Protein AF-A0A8J3RIB9-F1 (afdb_monomer_lite)

Secondary structure (DSSP, 8-state):
---SSS-HHHHHHHHHHHHHHHHHHHHHHHHHHHHHTTBTTTB-SHHHHHHHHHHHHHHHHHHHHHHHHHHHHHHHHHHHHHHHHH--

Structure (mmCIF, N/CA/C/O backbone):
data_AF-A0A8J3RIB9-F1
#
_entry.id   AF-A0A8J3RIB9-F1
#
loop_
_atom_site.group_PDB
_atom_site.id
_atom_site.type_symbol
_atom_site.label_atom_id
_atom_site.label_alt_id
_atom_site.label_comp_id
_atom_site.label_asym_id
_atom_site.label_entity_id
_atom_site.label_seq_id
_atom_site.pdbx_PDB_ins_code
_atom_site.Cartn_x
_atom_site.Cartn_y
_atom_site.Cartn_z
_atom_site.occupancy
_atom_site.B_iso_or_equiv
_atom_site.auth_seq_id
_atom_site.auth_comp_id
_atom_site.auth_asym_id
_atom_site.auth_atom_id
_atom_site.pdbx_PDB_model_num
ATOM 1 N N . MET A 1 1 ? 16.994 16.899 -26.567 1.00 48.81 1 MET A N 1
ATOM 2 C CA . MET A 1 1 ? 16.015 16.014 -25.911 1.00 48.81 1 MET A CA 1
ATOM 3 C C . MET A 1 1 ? 15.744 14.885 -26.884 1.00 48.81 1 MET A C 1
ATOM 5 O O . MET A 1 1 ? 15.097 15.111 -27.899 1.00 48.81 1 MET A O 1
ATOM 9 N N . THR A 1 2 ? 16.392 13.742 -26.690 1.00 49.03 2 THR A N 1
ATOM 10 C CA . THR A 1 2 ? 16.334 12.641 -27.655 1.00 49.03 2 THR A CA 1
ATOM 11 C C . THR A 1 2 ? 15.128 11.775 -27.305 1.00 49.03 2 THR A C 1
ATOM 13 O O . THR A 1 2 ? 15.199 10.921 -26.432 1.00 49.03 2 THR A O 1
ATOM 16 N N . LEU A 1 3 ? 13.993 12.075 -27.939 1.00 56.03 3 LEU A N 1
ATOM 17 C CA . LEU A 1 3 ? 12.750 11.310 -27.854 1.00 56.03 3 LEU A CA 1
ATOM 18 C C . LEU A 1 3 ? 12.884 10.030 -28.688 1.00 56.03 3 LEU A C 1
ATOM 20 O O . LEU A 1 3 ? 12.458 9.978 -29.838 1.00 56.03 3 LEU A O 1
ATOM 24 N N . TYR A 1 4 ? 13.477 8.997 -28.104 1.00 53.00 4 TYR A N 1
ATOM 25 C CA . TYR A 1 4 ? 13.298 7.624 -28.564 1.00 53.00 4 TYR 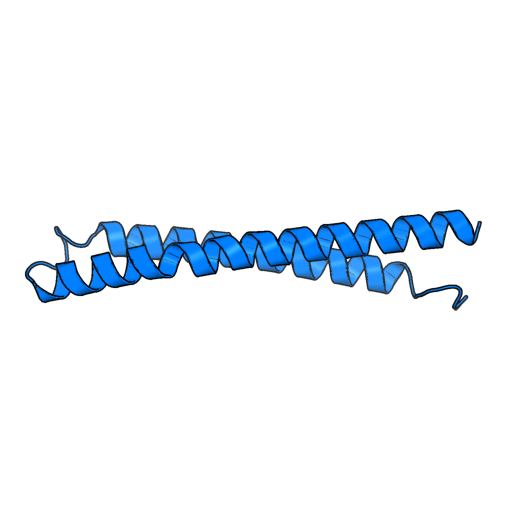A CA 1
ATOM 26 C C . TYR A 1 4 ? 12.537 6.890 -27.455 1.00 53.00 4 TYR A C 1
ATOM 28 O O . TYR A 1 4 ? 13.122 6.500 -26.457 1.00 53.00 4 TYR A O 1
ATOM 36 N N . GLY A 1 5 ? 11.209 6.789 -27.569 1.00 60.59 5 GLY A N 1
ATOM 37 C CA . GLY A 1 5 ? 10.365 6.020 -26.637 1.00 60.59 5 GLY A CA 1
ATOM 38 C C . GLY A 1 5 ? 9.872 6.733 -25.363 1.00 60.59 5 GLY A C 1
ATOM 39 O O . GLY A 1 5 ? 8.844 6.318 -24.839 1.00 60.59 5 GLY A O 1
ATOM 40 N N . GLY A 1 6 ? 10.515 7.812 -24.894 1.00 67.38 6 GLY A N 1
ATOM 41 C CA . GLY A 1 6 ? 10.061 8.624 -23.745 1.00 67.38 6 GLY A CA 1
ATOM 42 C C . GLY A 1 6 ? 11.175 9.478 -23.118 1.00 67.38 6 GLY A C 1
ATOM 43 O O . GLY A 1 6 ? 12.345 9.289 -23.442 1.00 67.38 6 GLY A O 1
ATOM 44 N N . ASP A 1 7 ? 10.838 10.423 -22.229 1.00 87.69 7 ASP A N 1
ATOM 45 C CA . ASP A 1 7 ? 11.833 11.097 -21.376 1.00 87.69 7 ASP A CA 1
ATOM 46 C C . ASP A 1 7 ? 12.141 10.215 -20.153 1.00 87.69 7 ASP A C 1
ATOM 48 O O . ASP A 1 7 ? 11.321 10.067 -19.244 1.00 87.69 7 ASP A O 1
ATOM 52 N N . LEU A 1 8 ? 13.340 9.620 -20.126 1.00 89.94 8 LEU A N 1
ATOM 53 C CA . LEU A 1 8 ? 13.768 8.707 -19.060 1.00 89.94 8 LEU A CA 1
ATOM 54 C C . LEU A 1 8 ? 13.778 9.366 -17.669 1.00 89.94 8 LEU A C 1
ATOM 56 O O . LEU A 1 8 ? 13.503 8.691 -16.676 1.00 89.94 8 LEU A O 1
ATOM 60 N N . ASN A 1 9 ? 14.067 10.669 -17.582 1.00 90.81 9 ASN A N 1
ATOM 61 C CA . ASN A 1 9 ? 14.055 11.391 -16.310 1.00 90.81 9 ASN A CA 1
ATOM 62 C C . ASN A 1 9 ? 12.622 11.602 -15.818 1.00 90.81 9 ASN A C 1
ATOM 64 O O . ASN A 1 9 ? 12.360 11.437 -14.625 1.00 90.81 9 ASN A O 1
ATOM 68 N N . GLU A 1 10 ? 11.693 11.937 -16.715 1.00 93.19 10 GLU A N 1
ATOM 69 C CA . GLU A 1 10 ? 10.271 12.035 -16.367 1.00 93.19 10 GLU A CA 1
ATOM 70 C C . GLU A 1 10 ? 9.718 10.671 -15.937 1.00 93.19 10 GLU A C 1
ATOM 72 O O . GLU A 1 10 ? 9.003 10.587 -14.940 1.00 93.19 10 GLU A O 1
ATOM 77 N N . MET A 1 11 ? 10.109 9.578 -16.601 1.00 95.00 11 MET A N 1
ATOM 78 C CA . MET A 1 11 ? 9.730 8.220 -16.190 1.00 95.00 11 MET A CA 1
ATOM 79 C C . MET A 1 11 ? 10.246 7.861 -14.794 1.00 95.00 11 MET A C 1
ATOM 81 O O . MET A 1 11 ? 9.490 7.330 -13.976 1.00 95.00 11 MET A O 1
ATOM 85 N N . ASP A 1 12 ? 11.495 8.207 -14.477 1.00 95.19 12 ASP A N 1
ATOM 86 C CA . ASP A 1 12 ? 12.040 8.015 -13.131 1.00 95.19 12 ASP A CA 1
ATOM 87 C C . ASP A 1 12 ? 11.272 8.833 -12.080 1.00 95.19 12 ASP A C 1
ATOM 89 O O . ASP A 1 12 ? 11.022 8.347 -10.972 1.00 95.19 12 ASP A O 1
ATOM 93 N N . GLN A 1 13 ? 10.870 10.065 -12.409 1.00 96.75 13 GLN A N 1
ATOM 94 C CA . GLN A 1 13 ? 10.041 10.893 -11.530 1.00 96.75 13 GLN A CA 1
ATOM 95 C C . GLN A 1 13 ? 8.645 10.292 -11.330 1.00 96.75 13 GLN A C 1
ATOM 97 O O . GLN A 1 13 ? 8.184 10.204 -10.190 1.00 96.75 13 GLN A O 1
ATOM 102 N N . MET A 1 14 ? 8.003 9.813 -12.398 1.00 97.06 14 MET A N 1
ATOM 103 C CA . MET A 1 14 ? 6.705 9.141 -12.320 1.00 97.06 14 MET A CA 1
ATOM 104 C C . MET A 1 14 ? 6.779 7.908 -11.415 1.00 97.06 14 MET A C 1
ATOM 106 O O . MET A 1 14 ? 6.016 7.810 -10.456 1.00 97.06 14 MET A O 1
ATOM 110 N N . ALA A 1 15 ? 7.739 7.005 -11.637 1.00 98.19 15 ALA A N 1
ATOM 111 C CA . ALA A 1 15 ? 7.894 5.814 -10.803 1.00 98.19 15 ALA A CA 1
ATOM 112 C C . ALA A 1 15 ? 8.094 6.160 -9.319 1.00 98.19 15 ALA A C 1
ATOM 114 O O . ALA A 1 15 ? 7.471 5.558 -8.443 1.00 98.19 15 ALA A O 1
ATOM 115 N N . LYS A 1 16 ? 8.935 7.161 -9.019 1.00 98.44 16 LYS A N 1
ATOM 116 C CA . LYS A 1 16 ? 9.120 7.654 -7.644 1.00 98.44 16 LYS A CA 1
ATOM 117 C C . LYS A 1 16 ? 7.805 8.145 -7.047 1.00 98.44 16 LYS A C 1
ATOM 119 O O . LYS A 1 16 ? 7.483 7.762 -5.927 1.00 98.44 16 LYS A O 1
ATOM 124 N N . GLN A 1 17 ? 7.032 8.931 -7.795 1.00 98.62 17 GLN A N 1
ATOM 125 C CA . GLN A 1 17 ? 5.772 9.481 -7.310 1.00 98.62 17 GLN A CA 1
ATOM 126 C C . GLN A 1 17 ? 4.753 8.386 -6.973 1.00 98.62 17 GLN A C 1
ATOM 128 O O . GLN A 1 17 ? 4.129 8.458 -5.915 1.00 98.62 17 GLN A O 1
ATOM 133 N N . PHE A 1 18 ? 4.611 7.365 -7.823 1.00 98.62 18 PHE A N 1
ATOM 134 C CA . PHE A 1 18 ? 3.736 6.218 -7.555 1.00 98.62 18 PHE A CA 1
ATOM 135 C C . PHE A 1 18 ? 4.181 5.433 -6.312 1.00 98.62 18 PHE A C 1
ATOM 137 O O . PHE A 1 18 ? 3.351 5.122 -5.456 1.00 98.62 18 PHE A O 1
ATOM 144 N N . GLY A 1 19 ? 5.488 5.195 -6.157 1.00 98.56 19 GLY A N 1
ATOM 145 C CA . GLY A 1 19 ? 6.049 4.559 -4.962 1.00 98.56 19 GLY A CA 1
ATOM 146 C C . GLY A 1 19 ? 5.765 5.349 -3.680 1.00 98.56 19 GLY A C 1
ATOM 147 O O . GLY A 1 19 ? 5.241 4.794 -2.717 1.00 98.56 19 GLY A O 1
ATOM 148 N N . THR A 1 20 ? 6.014 6.663 -3.685 1.00 98.62 20 THR A N 1
ATOM 149 C CA . THR A 1 20 ? 5.720 7.540 -2.539 1.00 98.62 20 THR A CA 1
ATOM 150 C C . THR A 1 20 ? 4.234 7.533 -2.174 1.00 98.62 20 THR A C 1
ATOM 152 O O . THR A 1 20 ? 3.897 7.464 -0.994 1.00 98.62 20 THR A O 1
ATOM 155 N N . GLN A 1 21 ? 3.327 7.570 -3.158 1.00 98.50 21 GLN A N 1
ATOM 156 C CA . GLN A 1 21 ? 1.892 7.520 -2.860 1.00 98.50 21 GLN A CA 1
ATOM 157 C C . GLN A 1 21 ? 1.460 6.154 -2.311 1.00 98.50 21 GLN A C 1
ATOM 159 O O . GLN A 1 21 ? 0.625 6.111 -1.410 1.00 98.50 21 GLN A O 1
ATOM 164 N N . SER A 1 22 ? 2.051 5.047 -2.776 1.00 98.56 22 SER A N 1
ATOM 165 C CA . SER A 1 22 ? 1.812 3.710 -2.204 1.00 98.56 22 SER A CA 1
ATOM 166 C C . SER A 1 22 ? 2.146 3.672 -0.704 1.00 98.56 22 SER A C 1
ATOM 168 O O . SER A 1 22 ? 1.328 3.246 0.117 1.00 98.56 22 SER A O 1
ATOM 170 N N . GLU A 1 23 ? 3.309 4.206 -0.319 1.00 98.38 23 GLU A N 1
ATOM 171 C CA . GLU A 1 23 ? 3.732 4.296 1.083 1.00 98.38 23 GLU A CA 1
ATOM 172 C C . GLU A 1 23 ? 2.828 5.213 1.914 1.00 98.38 23 GLU A C 1
ATOM 174 O O . GLU A 1 23 ? 2.464 4.871 3.043 1.00 98.38 23 GLU A O 1
ATOM 179 N N . GLN A 1 24 ? 2.418 6.351 1.350 1.00 98.25 24 GLN A N 1
ATOM 180 C CA . GLN A 1 24 ? 1.514 7.284 2.015 1.00 98.25 24 GLN A CA 1
ATOM 181 C C . GLN A 1 24 ? 0.150 6.641 2.296 1.00 98.25 24 GLN A C 1
ATOM 183 O O . GLN A 1 24 ? -0.346 6.737 3.420 1.00 98.25 24 GLN A O 1
ATOM 188 N N . VAL A 1 25 ? -0.430 5.932 1.320 1.00 97.38 25 VAL A N 1
ATOM 189 C CA . VAL A 1 25 ? -1.689 5.191 1.499 1.00 97.38 25 VAL A CA 1
ATOM 190 C C . VAL A 1 25 ? -1.527 4.116 2.573 1.00 97.38 25 VAL A C 1
ATOM 192 O O . VAL A 1 25 ? -2.355 4.025 3.479 1.00 97.38 25 VAL A O 1
ATOM 195 N N . ARG A 1 26 ? -0.429 3.350 2.544 1.00 98.00 26 ARG A N 1
ATOM 196 C CA . ARG A 1 26 ? -0.130 2.338 3.568 1.00 98.00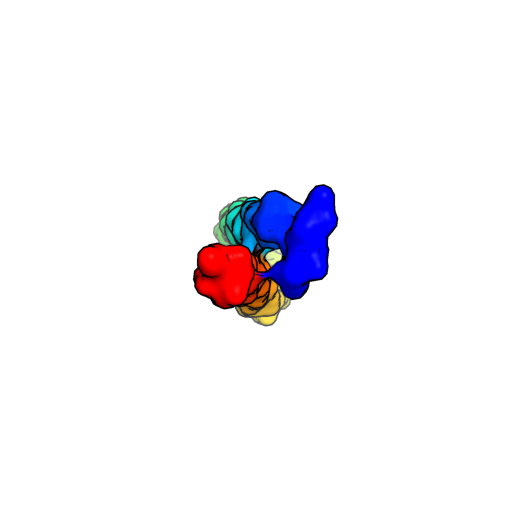 26 ARG A CA 1
ATOM 197 C C . ARG A 1 26 ? -0.057 2.940 4.975 1.00 98.00 26 ARG A C 1
ATOM 199 O O . ARG A 1 26 ? -0.615 2.369 5.913 1.00 98.00 26 ARG A O 1
ATOM 206 N N . SER A 1 27 ? 0.600 4.089 5.123 1.00 98.25 27 SER A N 1
ATOM 207 C CA . SER A 1 27 ? 0.696 4.820 6.393 1.00 98.25 27 SER A CA 1
ATOM 208 C C . SER A 1 27 ? -0.678 5.287 6.885 1.00 98.25 27 SER A C 1
ATOM 210 O O . SER A 1 27 ? -1.040 5.065 8.042 1.00 98.25 27 SER A O 1
ATOM 212 N N . THR A 1 28 ? -1.496 5.844 5.988 1.00 97.75 28 THR A N 1
ATOM 213 C CA . THR A 1 28 ? -2.870 6.258 6.298 1.00 97.75 28 THR A CA 1
ATOM 214 C C . THR A 1 28 ? -3.729 5.081 6.765 1.00 97.75 28 THR A C 1
ATOM 216 O O . THR A 1 28 ? -4.405 5.198 7.785 1.00 97.75 28 THR A O 1
ATOM 219 N N . ILE A 1 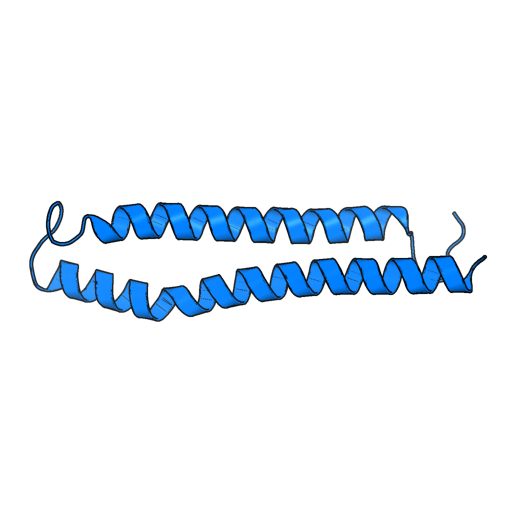29 ? -3.670 3.926 6.089 1.00 96.81 29 ILE A N 1
ATOM 220 C CA . ILE A 1 29 ? -4.391 2.712 6.511 1.00 96.81 29 ILE A CA 1
ATOM 221 C C . ILE A 1 29 ? -3.964 2.292 7.924 1.00 96.81 29 ILE A C 1
ATOM 223 O O . ILE A 1 29 ? -4.815 1.975 8.755 1.00 96.81 29 ILE A O 1
ATOM 227 N N . ALA A 1 30 ? -2.659 2.302 8.216 1.00 97.75 30 ALA A N 1
ATOM 228 C CA . ALA A 1 30 ? -2.138 1.925 9.528 1.00 97.75 30 ALA A CA 1
ATOM 229 C C . ALA A 1 30 ? -2.638 2.860 10.643 1.00 97.75 30 ALA A C 1
ATOM 231 O O . ALA A 1 30 ? -3.086 2.380 11.685 1.00 97.75 30 ALA A O 1
ATOM 232 N N . ALA A 1 31 ? -2.624 4.175 10.406 1.00 98.19 31 ALA A N 1
ATOM 233 C CA . ALA A 1 31 ? -3.139 5.161 11.353 1.00 98.19 31 ALA A CA 1
ATOM 234 C C . ALA A 1 31 ? -4.643 4.973 11.617 1.00 98.19 31 ALA A C 1
ATOM 236 O O . ALA A 1 31 ? -5.074 4.955 12.768 1.00 98.19 31 ALA A O 1
ATOM 237 N N . LEU A 1 32 ? -5.441 4.756 10.568 1.00 97.25 32 LEU A N 1
ATOM 238 C CA . LEU A 1 32 ? -6.883 4.536 10.706 1.00 97.25 32 LEU A CA 1
ATOM 239 C C . LEU A 1 32 ? -7.201 3.216 11.423 1.00 97.25 32 LEU A C 1
ATOM 241 O O . LEU A 1 32 ? -8.072 3.186 12.290 1.00 97.25 32 LEU A O 1
ATOM 245 N N . ASN A 1 33 ? -6.453 2.144 11.149 1.00 96.31 33 ASN A N 1
ATOM 246 C CA . ASN A 1 33 ? -6.584 0.880 11.881 1.00 96.31 33 ASN A CA 1
ATOM 247 C C . ASN A 1 33 ? -6.300 1.045 13.383 1.00 96.31 33 ASN A C 1
ATOM 249 O O . ASN A 1 33 ? -6.958 0.404 14.203 1.00 96.31 33 ASN A O 1
ATOM 253 N N . ALA A 1 34 ? -5.346 1.904 13.753 1.00 97.69 34 ALA A N 1
ATOM 254 C CA . ALA A 1 34 ? -5.043 2.196 15.152 1.00 97.69 34 ALA A CA 1
ATOM 255 C C . ALA A 1 34 ? -6.169 2.973 15.861 1.00 97.69 34 ALA A C 1
ATOM 257 O O . ALA A 1 34 ? -6.342 2.824 17.066 1.00 97.69 34 ALA A O 1
ATOM 258 N N . GLU A 1 35 ? -6.955 3.776 15.141 1.00 97.56 35 GLU A N 1
ATOM 259 C CA . GLU A 1 35 ? -8.154 4.414 15.698 1.00 97.56 35 GLU A CA 1
ATOM 260 C C . GLU A 1 35 ? -9.316 3.424 15.819 1.00 97.56 35 GLU A C 1
ATOM 262 O O . GLU A 1 35 ? -9.983 3.366 16.852 1.00 97.56 35 GLU A O 1
ATOM 267 N N . VAL A 1 36 ? -9.525 2.585 14.801 1.00 96.69 36 VAL A N 1
ATOM 268 C CA . VAL A 1 36 ? -10.580 1.559 14.804 1.00 96.69 36 VAL A CA 1
ATOM 269 C C . VAL A 1 36 ? -10.366 0.538 15.921 1.00 96.69 36 VAL A C 1
ATOM 271 O O . VAL A 1 36 ? -11.337 0.095 16.531 1.00 96.69 36 VAL A O 1
ATOM 274 N N . SER A 1 37 ? -9.119 0.208 16.265 1.00 96.19 37 SER A N 1
ATOM 275 C CA . SER A 1 37 ? -8.815 -0.717 17.366 1.00 96.19 37 SER A CA 1
ATOM 276 C C . SER A 1 37 ? -9.232 -0.198 18.750 1.00 96.19 37 SER A C 1
ATOM 278 O O . SER A 1 37 ? -9.333 -0.984 19.690 1.00 96.19 37 SER A O 1
ATOM 280 N N . LYS A 1 38 ? -9.521 1.105 18.889 1.00 97.06 38 LYS A N 1
ATOM 281 C CA . LYS A 1 38 ? -10.053 1.696 20.128 1.00 97.06 38 LYS A CA 1
ATOM 282 C C . LYS A 1 38 ? -11.552 1.436 20.305 1.00 97.06 38 LYS A C 1
ATOM 284 O O . LYS A 1 38 ? -12.086 1.659 21.396 1.00 97.06 38 LYS A O 1
ATOM 289 N N . ILE A 1 39 ? -12.252 0.975 19.265 1.00 96.94 39 ILE A N 1
ATOM 290 C CA . ILE A 1 39 ? -13.654 0.550 19.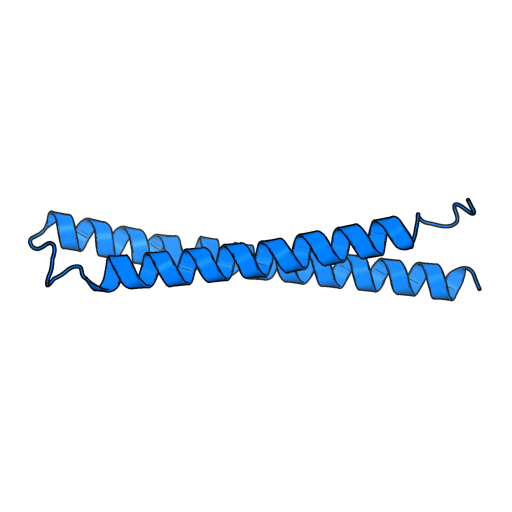358 1.00 96.94 39 ILE A CA 1
ATOM 291 C C . ILE A 1 39 ? -13.760 -0.643 20.313 1.00 96.94 39 ILE A C 1
ATOM 293 O O . ILE A 1 39 ? -12.948 -1.560 20.283 1.00 96.94 39 ILE A O 1
ATOM 297 N N . GLY A 1 40 ? -14.764 -0.617 21.186 1.00 93.69 40 GLY A N 1
ATOM 298 C CA . GLY A 1 40 ? -14.890 -1.520 22.331 1.00 93.69 40 GLY A CA 1
ATOM 299 C C . GLY A 1 40 ? -14.381 -0.904 23.637 1.00 93.69 40 GLY A C 1
ATOM 300 O O . GLY A 1 40 ? -14.902 -1.248 24.694 1.00 93.69 40 GLY A O 1
ATOM 301 N N . THR A 1 41 ? -13.462 0.066 23.562 1.00 95.50 41 THR A N 1
ATOM 302 C CA . THR A 1 41 ? -12.955 0.814 24.727 1.00 95.50 41 THR A CA 1
ATOM 303 C C . THR A 1 41 ? -13.463 2.254 24.731 1.00 95.50 41 THR A C 1
ATOM 305 O O . THR A 1 41 ? -14.095 2.687 25.690 1.00 95.50 41 THR A O 1
ATOM 308 N N . SER A 1 42 ? -13.215 3.003 23.652 1.00 95.06 42 SER A N 1
ATOM 309 C CA . SER A 1 42 ? -13.574 4.427 23.533 1.00 95.06 42 SER A CA 1
ATOM 310 C C . SER A 1 42 ? -14.973 4.655 22.961 1.00 95.06 42 SER A C 1
ATOM 312 O O . SER A 1 42 ? -15.574 5.701 23.187 1.00 95.06 42 SER A O 1
ATOM 314 N N . TRP A 1 43 ? -15.500 3.678 22.222 1.00 97.12 43 TRP A N 1
ATOM 315 C CA . TRP A 1 43 ? -16.845 3.701 21.654 1.00 97.12 43 TRP A CA 1
ATOM 316 C C . TRP A 1 43 ? -17.433 2.292 21.677 1.00 97.12 43 TRP A C 1
ATOM 318 O O . TRP A 1 43 ? -16.804 1.351 21.194 1.00 97.12 43 TRP A O 1
ATOM 328 N N . THR A 1 44 ? -18.623 2.136 22.258 1.00 97.44 44 THR A N 1
ATOM 329 C CA . THR A 1 44 ? -19.260 0.834 22.492 1.00 97.44 44 THR A CA 1
ATOM 330 C C . THR A 1 44 ? -20.690 0.783 21.948 1.00 97.44 44 THR A C 1
ATOM 332 O O . THR A 1 44 ? -21.285 1.795 21.568 1.00 97.44 44 THR A O 1
ATOM 335 N N . GLY A 1 45 ? -21.251 -0.428 21.911 1.00 97.81 45 GLY A N 1
ATOM 336 C CA . GLY A 1 45 ? -22.626 -0.692 21.494 1.00 97.81 45 GLY A CA 1
ATOM 337 C C . GLY A 1 45 ? -22.775 -1.075 20.014 1.00 97.81 45 GLY A C 1
ATOM 338 O O . GLY A 1 45 ? -21.802 -1.078 19.259 1.00 97.81 45 GLY A O 1
ATOM 339 N N . PRO A 1 46 ? -24.004 -1.400 19.569 1.00 97.94 46 PRO A N 1
ATOM 340 C CA . PRO A 1 46 ? -24.244 -1.998 18.252 1.00 97.94 46 PRO A CA 1
ATOM 341 C C . PRO A 1 46 ? -23.755 -1.156 17.068 1.00 97.94 46 PRO A C 1
ATOM 343 O O . PRO A 1 46 ? -23.250 -1.706 16.096 1.00 97.94 46 PRO A O 1
ATOM 346 N N . ARG A 1 47 ? -23.858 0.178 17.152 1.00 97.75 47 ARG A N 1
ATOM 347 C CA . ARG A 1 47 ? -23.372 1.082 16.095 1.00 97.75 47 ARG A CA 1
ATOM 348 C C . ARG A 1 47 ? -21.847 1.093 15.977 1.00 97.75 47 ARG A C 1
ATOM 350 O O . ARG A 1 47 ? -21.338 1.193 14.867 1.00 97.75 47 ARG A O 1
ATOM 357 N N . ALA A 1 48 ? -21.138 0.960 17.099 1.00 98.19 48 ALA A N 1
ATOM 358 C CA . ALA A 1 48 ? -19.681 0.876 17.110 1.00 98.19 48 ALA A CA 1
ATOM 359 C C . ALA A 1 48 ? -19.211 -0.410 16.414 1.00 98.19 48 ALA A C 1
ATOM 361 O O . ALA A 1 48 ? -18.326 -0.373 15.562 1.00 98.19 48 ALA A O 1
ATOM 362 N N . ASN A 1 49 ? -19.885 -1.529 16.708 1.00 97.12 49 ASN A N 1
ATOM 363 C CA . ASN A 1 49 ? -19.633 -2.809 16.046 1.00 97.12 49 ASN A CA 1
ATOM 364 C C . ASN A 1 49 ? -19.920 -2.730 14.540 1.00 97.12 49 ASN A C 1
ATOM 366 O O . ASN A 1 49 ? -19.061 -3.096 13.750 1.00 97.12 49 ASN A O 1
ATOM 370 N N . GLN A 1 50 ? -21.067 -2.167 14.134 1.00 98.00 50 GLN A N 1
ATOM 371 C CA . GLN A 1 50 ? -21.397 -1.992 12.712 1.00 98.00 50 GLN A CA 1
ATOM 372 C C . GLN A 1 50 ? -20.337 -1.187 11.956 1.00 98.00 50 GLN A C 1
ATOM 374 O O . GLN A 1 50 ? -19.984 -1.539 10.834 1.00 98.00 50 GLN A O 1
ATOM 379 N N . PHE A 1 51 ? -19.819 -0.114 12.558 1.00 97.81 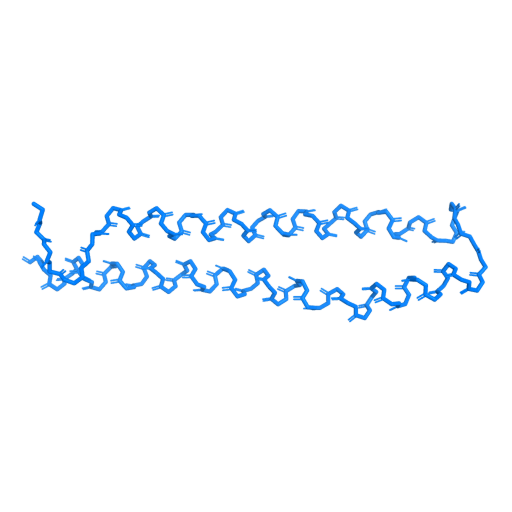51 PHE A N 1
ATOM 380 C CA . PHE A 1 51 ? -18.761 0.671 11.934 1.00 97.81 51 PHE A CA 1
ATOM 381 C C . PHE A 1 51 ? -17.452 -0.116 11.815 1.00 97.81 51 PHE A C 1
ATOM 383 O O . PHE A 1 51 ? -16.838 -0.098 10.751 1.00 97.81 51 PHE A O 1
ATOM 390 N N . ARG A 1 52 ? -17.034 -0.827 12.873 1.00 97.06 52 ARG A N 1
ATOM 391 C CA . ARG A 1 52 ? -15.841 -1.684 12.829 1.00 97.06 52 ARG A CA 1
ATOM 392 C C . ARG A 1 52 ? -15.956 -2.722 11.714 1.00 97.06 52 ARG A C 1
ATOM 394 O O . ARG A 1 52 ? -15.036 -2.849 10.915 1.00 97.06 52 ARG A O 1
ATOM 401 N N . ASP A 1 53 ? -17.090 -3.406 11.627 1.00 97.38 53 ASP A N 1
ATOM 402 C CA . ASP A 1 53 ? -17.305 -4.457 10.633 1.00 97.38 53 ASP A CA 1
ATOM 403 C C . ASP A 1 53 ? -17.317 -3.866 9.203 1.00 97.38 53 ASP A C 1
ATOM 405 O O . ASP A 1 53 ? -16.719 -4.424 8.281 1.00 97.38 53 ASP A O 1
ATOM 409 N N . ALA A 1 54 ? -17.916 -2.683 9.009 1.00 97.56 54 ALA A N 1
ATOM 410 C CA . ALA A 1 54 ? -17.872 -1.963 7.733 1.00 97.56 54 ALA A CA 1
ATOM 411 C C . ALA A 1 54 ? -16.446 -1.519 7.348 1.00 97.56 54 ALA A C 1
ATOM 413 O O . ALA A 1 54 ? -16.064 -1.584 6.174 1.00 97.56 54 ALA A O 1
ATOM 414 N N . TRP A 1 55 ? -15.644 -1.090 8.327 1.00 96.62 55 TRP A N 1
ATOM 415 C CA . TRP A 1 55 ? -14.236 -0.759 8.121 1.00 96.62 55 TRP A CA 1
ATOM 416 C C . TRP A 1 55 ? -13.419 -1.990 7.721 1.00 96.62 55 TRP A C 1
ATOM 418 O O . TRP A 1 55 ? -12.684 -1.943 6.733 1.00 96.62 55 TRP A O 1
ATOM 428 N N . GLU A 1 56 ? -13.584 -3.106 8.433 1.00 96.00 56 GLU A N 1
ATOM 429 C CA . GLU A 1 56 ? -12.928 -4.377 8.111 1.00 96.00 56 GLU A CA 1
ATOM 430 C C . GLU A 1 56 ? -13.286 -4.862 6.702 1.00 96.00 56 GLU A C 1
ATOM 432 O O . GLU A 1 56 ? -12.404 -5.316 5.973 1.00 96.00 56 GLU A O 1
ATOM 437 N N . GLY A 1 57 ? -14.540 -4.684 6.272 1.00 97.50 57 GLY A N 1
ATOM 438 C CA . GLY A 1 57 ? -14.968 -4.980 4.903 1.00 97.50 57 GLY A CA 1
ATOM 439 C C . GLY A 1 57 ? -14.363 -4.055 3.838 1.00 97.50 57 GLY A C 1
ATOM 440 O O . GLY A 1 57 ? -14.178 -4.470 2.694 1.00 97.50 57 GLY A O 1
ATOM 441 N N . SER A 1 58 ? -14.018 -2.817 4.202 1.00 94.69 58 SER A N 1
ATOM 442 C CA . SER A 1 58 ? -13.448 -1.819 3.283 1.00 94.69 58 SER A CA 1
ATOM 443 C C . SER A 1 58 ? -11.924 -1.916 3.166 1.00 94.69 58 SER A C 1
ATOM 445 O O . SER A 1 58 ? -11.367 -1.643 2.100 1.00 94.69 58 SER A O 1
ATOM 447 N N . ARG A 1 59 ? -11.236 -2.341 4.236 1.00 93.94 59 ARG A N 1
ATOM 448 C CA . ARG A 1 59 ? -9.766 -2.391 4.321 1.00 93.94 59 ARG A CA 1
ATOM 449 C C . ARG A 1 59 ? -9.078 -3.087 3.132 1.00 93.94 59 ARG A C 1
ATOM 451 O O . ARG A 1 59 ? -8.114 -2.514 2.621 1.00 93.94 59 ARG A O 1
ATOM 458 N N . PRO A 1 60 ? -9.571 -4.231 2.614 1.00 97.19 60 PRO A N 1
ATOM 459 C CA . PRO A 1 60 ? -8.939 -4.904 1.479 1.00 97.19 60 PRO A CA 1
ATOM 460 C C . PRO A 1 60 ? -8.879 -4.056 0.201 1.00 97.19 60 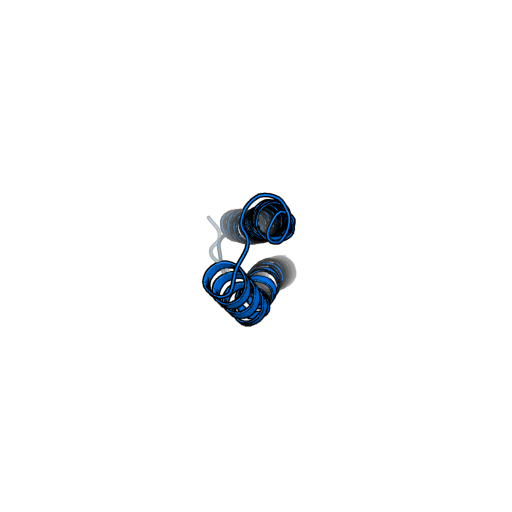PRO A C 1
ATOM 462 O O . PRO A 1 60 ? -7.983 -4.242 -0.615 1.00 97.19 60 PRO A O 1
ATOM 465 N N . ALA A 1 61 ? -9.815 -3.124 -0.011 1.00 97.12 61 ALA A N 1
ATOM 466 C CA . ALA A 1 61 ? -9.772 -2.242 -1.179 1.00 97.12 61 ALA A CA 1
ATOM 467 C C . ALA A 1 61 ? -8.592 -1.260 -1.107 1.00 97.12 61 ALA A C 1
ATOM 469 O O . ALA A 1 61 ? -7.949 -0.998 -2.122 1.00 97.12 61 ALA A O 1
ATOM 470 N N . PHE A 1 62 ? -8.267 -0.765 0.090 1.00 95.38 62 PHE A N 1
ATOM 471 C CA . PHE A 1 62 ? -7.111 0.105 0.290 1.00 95.38 62 PHE A CA 1
ATOM 472 C C . PHE A 1 62 ? -5.793 -0.665 0.174 1.00 95.38 62 PHE A C 1
ATOM 474 O O . PHE A 1 62 ? -4.845 -0.160 -0.418 1.00 95.38 62 PHE A O 1
ATOM 481 N N . GLU A 1 63 ? -5.741 -1.903 0.671 1.00 96.44 63 GLU A N 1
ATOM 482 C CA . GLU A 1 63 ? -4.584 -2.792 0.485 1.00 96.44 63 GLU A CA 1
ATOM 483 C C . GLU A 1 63 ? -4.327 -3.051 -1.012 1.00 96.44 63 GLU A C 1
ATOM 485 O O . GLU A 1 63 ? -3.214 -2.842 -1.488 1.00 96.44 63 GLU A O 1
ATOM 490 N N . ARG A 1 64 ? -5.376 -3.349 -1.795 1.00 98.25 64 ARG A N 1
ATOM 491 C CA . ARG A 1 64 ? -5.268 -3.473 -3.262 1.00 98.25 64 ARG A CA 1
ATOM 492 C C . ARG A 1 64 ? -4.792 -2.190 -3.942 1.00 98.25 64 ARG A C 1
ATOM 494 O O . ARG A 1 64 ? -4.082 -2.259 -4.938 1.00 98.25 64 ARG A O 1
ATOM 501 N N . MET A 1 65 ? -5.175 -1.019 -3.431 1.00 98.00 65 MET A N 1
ATOM 502 C CA . MET A 1 65 ? -4.689 0.261 -3.955 1.00 98.00 65 MET A CA 1
ATOM 503 C C . MET A 1 65 ? -3.182 0.436 -3.714 1.00 98.00 65 MET A C 1
ATOM 505 O O . MET A 1 65 ? -2.480 0.894 -4.613 1.00 98.00 65 MET A O 1
ATOM 509 N N . VAL A 1 66 ? -2.675 0.054 -2.536 1.00 98.38 66 VAL A N 1
ATOM 510 C CA . VAL A 1 66 ? -1.229 0.060 -2.239 1.00 98.38 66 VAL A CA 1
ATOM 511 C C . VAL A 1 66 ? -0.479 -0.816 -3.240 1.00 98.38 66 VAL A C 1
ATOM 513 O O . VAL A 1 66 ? 0.518 -0.362 -3.811 1.00 98.38 66 VAL A O 1
ATOM 516 N N . ASP A 1 67 ? -0.982 -2.029 -3.480 1.00 98.44 67 ASP A N 1
ATOM 517 C CA . ASP A 1 67 ? -0.392 -2.970 -4.433 1.00 98.44 67 ASP A CA 1
ATOM 518 C C . ASP A 1 67 ? -0.408 -2.415 -5.859 1.00 98.44 67 ASP A C 1
ATOM 520 O O . ASP A 1 67 ? 0.647 -2.338 -6.483 1.00 98.44 67 ASP A O 1
ATOM 524 N N . ALA A 1 68 ? -1.548 -1.905 -6.329 1.00 98.69 68 ALA A N 1
ATOM 525 C CA . ALA A 1 68 ? -1.669 -1.328 -7.668 1.00 98.69 68 ALA A CA 1
ATOM 526 C C . ALA A 1 68 ? -0.707 -0.147 -7.899 1.00 98.69 68 ALA A C 1
ATOM 528 O O . ALA A 1 68 ? -0.112 -0.019 -8.969 1.00 98.69 68 ALA A O 1
ATOM 529 N N . LEU A 1 69 ? -0.514 0.719 -6.895 1.00 98.69 69 LEU A N 1
ATOM 530 C CA . LEU A 1 69 ? 0.434 1.835 -6.989 1.00 98.69 69 LEU A CA 1
ATOM 531 C C . LEU A 1 69 ? 1.891 1.356 -7.037 1.00 98.69 69 LEU A C 1
ATOM 533 O O . LEU A 1 69 ? 2.707 1.925 -7.766 1.00 98.69 69 LEU A O 1
ATOM 537 N N . ARG A 1 70 ? 2.222 0.304 -6.281 1.00 98.56 70 ARG A N 1
ATOM 538 C CA . ARG A 1 70 ? 3.555 -0.308 -6.301 1.00 98.56 70 ARG A CA 1
ATOM 539 C C . ARG A 1 70 ? 3.832 -0.984 -7.643 1.00 98.56 70 ARG A C 1
ATOM 541 O O . ARG A 1 70 ? 4.875 -0.717 -8.236 1.00 98.56 70 ARG A O 1
ATOM 548 N N . GLU A 1 71 ? 2.888 -1.777 -8.142 1.00 98.50 71 GLU A N 1
ATOM 549 C CA . GLU A 1 71 ? 2.969 -2.434 -9.451 1.00 98.50 71 GLU A CA 1
ATOM 550 C C . GLU A 1 71 ? 3.147 -1.409 -10.577 1.00 98.50 71 GLU A C 1
ATOM 552 O O . GLU A 1 71 ? 4.014 -1.572 -11.434 1.00 98.50 71 GLU A O 1
ATOM 557 N N . ALA A 1 72 ? 2.407 -0.296 -10.541 1.00 98.38 72 ALA A N 1
ATOM 558 C CA . ALA A 1 72 ? 2.572 0.790 -11.504 1.00 98.38 72 ALA A CA 1
ATOM 559 C C . ALA A 1 72 ? 3.978 1.419 -11.443 1.00 98.38 72 ALA A C 1
ATOM 561 O O . ALA A 1 72 ? 4.607 1.627 -12.481 1.00 98.38 72 ALA A O 1
ATOM 562 N N . SER A 1 73 ? 4.508 1.681 -10.241 1.00 98.56 73 SER A N 1
ATOM 563 C CA . SER A 1 73 ? 5.888 2.165 -10.067 1.00 98.56 73 SER A CA 1
ATOM 564 C C . SER A 1 73 ? 6.912 1.199 -10.678 1.00 98.56 73 SER A C 1
ATOM 566 O O . SER A 1 73 ? 7.852 1.629 -11.348 1.00 98.56 73 SER A O 1
ATOM 568 N N . GLU A 1 74 ? 6.750 -0.104 -10.451 1.00 98.44 74 GLU A N 1
ATOM 569 C CA . GLU A 1 74 ? 7.633 -1.141 -10.994 1.00 98.44 74 GLU A CA 1
ATOM 570 C C . GLU A 1 74 ? 7.531 -1.242 -12.523 1.00 98.44 74 GLU A C 1
ATOM 572 O O . GLU A 1 74 ? 8.561 -1.266 -13.199 1.00 98.44 74 GLU A O 1
ATOM 577 N N . ALA A 1 75 ? 6.319 -1.194 -13.081 1.00 98.06 75 ALA A N 1
ATOM 578 C CA . ALA A 1 75 ? 6.081 -1.225 -14.523 1.00 98.06 75 ALA A CA 1
ATOM 579 C C . ALA A 1 75 ? 6.704 -0.023 -15.256 1.00 98.06 75 ALA A C 1
ATOM 581 O O . ALA A 1 75 ? 7.284 -0.181 -16.336 1.00 98.06 75 ALA A O 1
ATOM 582 N N . ILE A 1 76 ? 6.644 1.172 -14.655 1.00 96.81 76 ILE A N 1
ATOM 583 C CA . ILE A 1 76 ? 7.283 2.376 -15.207 1.00 96.81 76 ILE A CA 1
ATOM 584 C C . ILE A 1 76 ? 8.809 2.215 -15.211 1.00 96.81 76 ILE A C 1
ATOM 586 O O . ILE A 1 76 ? 9.449 2.510 -16.220 1.00 96.81 76 ILE A O 1
ATOM 590 N N . ARG A 1 77 ? 9.399 1.702 -14.120 1.00 96.69 77 ARG A N 1
ATOM 591 C CA . ARG A 1 77 ? 10.849 1.430 -14.053 1.00 96.69 77 ARG A CA 1
ATOM 592 C C . ARG A 1 77 ? 11.285 0.391 -15.080 1.00 96.69 77 ARG A C 1
ATOM 594 O O . ARG A 1 77 ? 12.320 0.581 -15.710 1.00 96.69 77 ARG A O 1
ATOM 601 N N . GLY A 1 78 ? 10.500 -0.673 -15.258 1.00 96.00 78 GLY A N 1
ATOM 602 C CA . GLY A 1 78 ? 10.733 -1.689 -16.287 1.00 96.00 78 GLY A CA 1
ATOM 603 C C . GLY A 1 78 ? 10.780 -1.066 -17.680 1.00 96.00 78 GLY A C 1
ATOM 604 O O . GLY A 1 78 ? 11.814 -1.114 -18.337 1.00 96.00 78 GLY A O 1
ATOM 605 N N . SER A 1 79 ? 9.716 -0.350 -18.054 1.00 94.06 79 SER A N 1
ATOM 606 C CA . SER A 1 79 ? 9.624 0.351 -19.345 1.00 94.06 79 SER A CA 1
ATOM 607 C C . SER A 1 79 ? 10.793 1.317 -19.575 1.00 94.06 79 SER A C 1
ATOM 609 O O . SER A 1 79 ? 11.358 1.376 -20.663 1.00 94.06 79 SER A O 1
ATOM 611 N N . ARG A 1 80 ? 11.190 2.068 -18.540 1.00 93.75 80 ARG A N 1
ATOM 612 C CA . ARG A 1 80 ? 12.325 3.001 -18.587 1.00 93.75 80 ARG A CA 1
ATOM 613 C C . ARG A 1 80 ? 13.647 2.279 -18.856 1.00 93.75 80 ARG A C 1
ATOM 615 O O . ARG A 1 80 ? 14.452 2.764 -19.646 1.00 93.75 80 ARG A O 1
ATOM 622 N N . ASN A 1 81 ? 13.874 1.132 -18.219 1.00 93.00 81 ASN A N 1
ATOM 623 C CA . ASN A 1 81 ? 15.080 0.329 -18.429 1.00 93.00 81 ASN A CA 1
ATOM 624 C C . ASN A 1 81 ? 15.127 -0.280 -19.835 1.00 93.00 81 ASN A C 1
ATOM 626 O O . ASN A 1 81 ? 16.190 -0.274 -20.452 1.00 93.00 81 ASN A O 1
ATOM 630 N N . ASP A 1 82 ? 13.988 -0.744 -20.351 1.00 92.38 82 ASP A N 1
ATOM 631 C CA . ASP A 1 82 ? 13.890 -1.304 -21.702 1.00 92.38 82 ASP A CA 1
ATOM 632 C C . ASP A 1 82 ? 14.204 -0.246 -22.774 1.00 92.38 82 ASP A C 1
ATOM 634 O O . ASP A 1 82 ? 14.950 -0.516 -23.717 1.00 92.38 82 ASP A O 1
ATOM 638 N N . ILE A 1 83 ? 13.703 0.985 -22.604 1.00 89.81 83 ILE A N 1
ATOM 639 C CA . ILE A 1 83 ? 13.993 2.106 -23.513 1.00 89.81 83 ILE A CA 1
ATOM 640 C C . ILE A 1 83 ? 15.477 2.503 -23.450 1.00 89.81 83 ILE A C 1
ATOM 642 O O . ILE A 1 83 ? 16.110 2.661 -24.494 1.00 89.81 83 ILE A O 1
ATOM 646 N N . ASP A 1 84 ? 16.053 2.649 -22.252 1.00 89.00 84 ASP A N 1
ATOM 647 C CA . ASP A 1 84 ? 17.479 2.986 -22.069 1.00 89.00 84 ASP A CA 1
ATOM 648 C C . ASP A 1 84 ? 18.389 1.916 -22.702 1.00 89.00 84 ASP A C 1
ATOM 650 O O . ASP A 1 84 ? 19.375 2.244 -23.355 1.00 89.00 84 ASP A O 1
ATOM 654 N N . ALA A 1 85 ? 18.034 0.633 -22.585 1.00 90.00 85 ALA A N 1
ATOM 655 C CA . ALA A 1 85 ? 18.783 -0.461 -23.203 1.00 90.00 85 ALA A CA 1
ATOM 656 C C . ALA A 1 85 ? 18.677 -0.482 -24.739 1.00 90.00 85 ALA A C 1
ATOM 658 O O . ALA A 1 85 ? 19.663 -0.780 -25.406 1.00 90.00 85 ALA A O 1
ATOM 659 N N . ALA A 1 86 ? 17.506 -0.169 -25.303 1.00 87.56 86 ALA A N 1
ATOM 660 C CA . ALA A 1 86 ? 17.275 -0.186 -26.750 1.00 87.56 86 ALA A CA 1
ATOM 661 C C . ALA A 1 86 ? 17.849 1.036 -27.493 1.00 87.56 86 ALA A C 1
ATOM 663 O O . ALA A 1 86 ? 17.954 1.012 -28.719 1.00 87.56 86 ALA A O 1
ATOM 664 N N . THR A 1 87 ? 18.163 2.115 -26.772 1.00 84.50 87 THR A N 1
ATOM 665 C CA . THR A 1 87 ? 18.594 3.404 -27.348 1.00 84.50 87 THR A CA 1
ATOM 666 C C . THR A 1 87 ? 20.075 3.722 -27.125 1.00 84.50 87 THR A C 1
ATOM 668 O O . THR A 1 87 ? 20.541 4.780 -27.556 1.00 84.50 87 THR A O 1
ATOM 671 N N . ARG A 1 88 ? 20.810 2.806 -26.487 1.00 70.38 88 ARG A N 1
ATOM 672 C CA . ARG A 1 88 ? 22.276 2.805 -26.387 1.00 70.38 88 ARG A CA 1
ATOM 673 C C . ARG A 1 88 ? 22.904 1.998 -27.514 1.00 70.38 88 ARG A C 1
ATOM 675 O O . ARG A 1 88 ? 23.985 2.430 -27.970 1.00 70.38 88 ARG A O 1
#

Foldseek 3Di:
DDPDQDDLVVLLVLLVVLLVVLVVLVVVLVVVVVVLVCQVPPHDDDVNVVVSVVNVVCSVVSVVSSVVSNVVSVVSVVSSVVRVVVVD

Radius of gyration: 19.9 Å; chains: 1; bounding box: 46×21×53 Å

Organism: NCBI:txid28887

InterPro domains:
  IPR010310 Type VII secretion system ESAT-6-like [PF06013] (8-81)
  IPR010310 Type VII secretion system ESAT-6-like [TIGR03930] (8-85)
  IPR036689 ESAT-6-like superfamily [SSF140453] (7-85)

pLDDT: mean 93.18, std 10.99, range [48.81, 98.69]

Sequence (88 aa):
MTLYGGDLNEMDQMAKQFGTQSEQVRSTIAALNAEVSKIGTSWTGPRANQFRDAWEGSRPAFERMVDALREASEAIRGSRNDIDAATR